Protein AF-A0A7Y3K879-F1 (afdb_monomer_lite)

Foldseek 3Di:
DVVQDDDPLSVLLLVQQLQVPPPPDDHDDDDDDDPVVVVSNVSSPPDHDDPVSNVVVVVVVVD
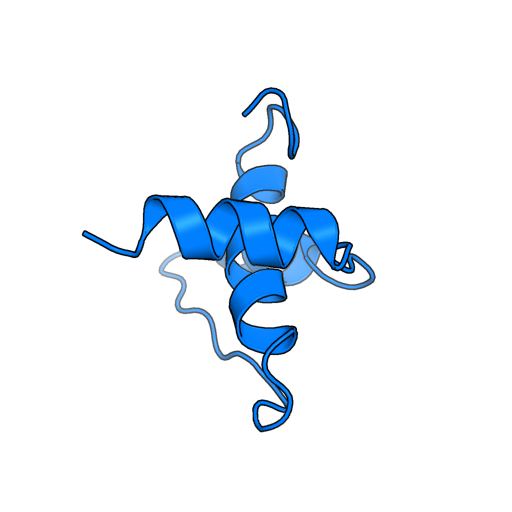
Structure (mmCIF, N/CA/C/O backbone):
data_AF-A0A7Y3K879-F1
#
_entry.id   AF-A0A7Y3K879-F1
#
loop_
_atom_site.group_PDB
_atom_site.id
_atom_site.type_symbol
_atom_site.label_atom_id
_atom_site.label_alt_id
_atom_site.label_comp_id
_atom_site.label_asym_id
_atom_site.label_entity_id
_atom_site.label_seq_id
_atom_site.pdbx_PDB_ins_code
_atom_site.Cartn_x
_atom_site.Cartn_y
_atom_site.Cartn_z
_atom_site.occupancy
_atom_site.B_iso_or_equiv
_atom_site.auth_seq_id
_atom_site.auth_comp_id
_atom_site.auth_asym_id
_atom_site.auth_atom_id
_atom_site.pdbx_PDB_model_num
ATOM 1 N N . LYS A 1 1 ? 10.170 4.662 8.140 1.00 59.97 1 LYS A N 1
ATOM 2 C CA . LYS A 1 1 ? 10.964 3.509 7.645 1.00 59.97 1 LYS A CA 1
ATOM 3 C C . LYS A 1 1 ? 10.984 2.373 8.661 1.00 59.97 1 LYS A C 1
ATOM 5 O O . LYS A 1 1 ? 10.347 1.380 8.379 1.00 59.97 1 LYS A O 1
ATOM 10 N N . VAL A 1 2 ? 11.540 2.531 9.871 1.00 82.25 2 VAL A N 1
ATOM 11 C CA . VAL A 1 2 ? 11.621 1.436 10.878 1.00 82.25 2 VAL A CA 1
ATOM 12 C C . VAL A 1 2 ? 10.324 0.624 11.052 1.00 82.25 2 VAL A C 1
ATOM 14 O O . VAL A 1 2 ? 10.381 -0.595 11.067 1.00 82.25 2 VAL A O 1
ATOM 17 N N . ARG A 1 3 ? 9.158 1.283 11.113 1.00 90.50 3 ARG A N 1
ATOM 18 C CA . ARG A 1 3 ? 7.861 0.616 11.323 1.00 90.50 3 ARG A CA 1
ATOM 19 C C . ARG A 1 3 ? 7.348 -0.220 10.142 1.00 90.50 3 ARG A C 1
ATOM 21 O O . ARG A 1 3 ?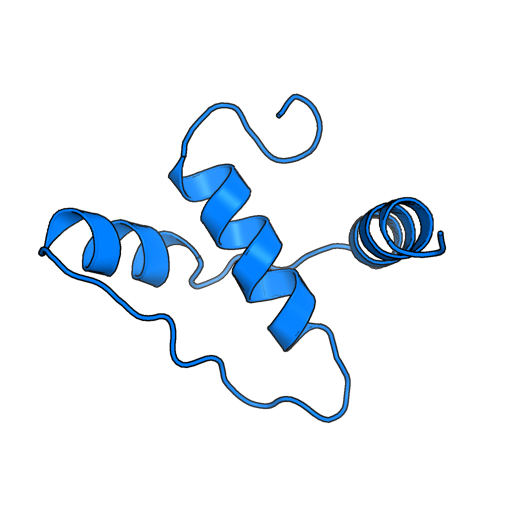 6.695 -1.226 10.368 1.00 90.50 3 ARG A O 1
ATOM 28 N N . PHE A 1 4 ? 7.605 0.209 8.907 1.00 92.06 4 PHE A N 1
ATOM 29 C CA . PHE A 1 4 ? 6.978 -0.375 7.709 1.00 92.06 4 PHE A CA 1
ATOM 30 C C . PHE A 1 4 ? 7.960 -1.127 6.814 1.00 92.06 4 PHE A C 1
ATOM 32 O O . PHE A 1 4 ? 7.525 -1.909 5.981 1.00 92.06 4 PHE A O 1
ATOM 39 N N . GLY A 1 5 ? 9.262 -0.903 6.998 1.00 91.81 5 GLY A N 1
ATOM 40 C CA . GLY A 1 5 ? 10.332 -1.482 6.197 1.00 91.81 5 GLY A CA 1
ATOM 41 C C . GLY A 1 5 ? 11.307 -0.433 5.654 1.00 91.81 5 GLY A C 1
ATOM 42 O O . GLY A 1 5 ? 11.110 0.787 5.767 1.00 91.81 5 GLY A O 1
ATOM 43 N N . ALA A 1 6 ? 12.426 -0.916 5.121 1.00 92.00 6 ALA A N 1
ATOM 44 C CA . ALA A 1 6 ? 13.531 -0.076 4.664 1.00 92.00 6 ALA A CA 1
ATOM 45 C C . ALA A 1 6 ? 13.501 0.189 3.152 1.00 92.00 6 ALA A C 1
ATOM 47 O O . ALA A 1 6 ? 14.101 1.176 2.711 1.00 92.00 6 ALA A O 1
ATOM 48 N N . ALA A 1 7 ? 12.809 -0.655 2.380 1.00 94.62 7 ALA A N 1
ATOM 49 C CA . ALA A 1 7 ? 12.720 -0.533 0.933 1.00 94.62 7 ALA A CA 1
ATOM 50 C C . ALA A 1 7 ? 11.702 0.538 0.515 1.00 94.62 7 ALA A C 1
ATOM 52 O O . ALA A 1 7 ? 10.844 0.968 1.291 1.00 94.62 7 ALA A O 1
ATOM 53 N N . THR A 1 8 ? 11.786 0.982 -0.737 1.00 94.94 8 THR A N 1
ATOM 54 C CA . THR A 1 8 ? 10.805 1.918 -1.307 1.00 94.94 8 THR A CA 1
ATOM 55 C C . THR A 1 8 ? 9.426 1.267 -1.391 1.00 94.94 8 THR A C 1
ATOM 57 O O . THR A 1 8 ? 8.421 1.886 -1.045 1.00 94.94 8 THR A O 1
ATOM 60 N N . GLU A 1 9 ? 9.404 0.001 -1.789 1.00 96.19 9 GLU A N 1
ATOM 61 C CA . GLU A 1 9 ? 8.243 -0.875 -1.910 1.00 96.19 9 GLU A CA 1
ATOM 62 C C . GLU A 1 9 ? 7.474 -0.978 -0.594 1.00 96.19 9 GLU A C 1
ATOM 64 O O . GLU A 1 9 ? 6.247 -1.003 -0.589 1.00 96.19 9 GLU A O 1
ATOM 69 N N . ASP A 1 10 ? 8.180 -0.971 0.535 1.00 95.81 10 ASP A N 1
ATOM 70 C CA . ASP A 1 10 ? 7.585 -1.031 1.867 1.00 95.81 10 ASP A CA 1
ATOM 71 C C . ASP A 1 10 ? 6.753 0.207 2.186 1.00 95.81 10 ASP A C 1
ATOM 73 O O . ASP A 1 10 ? 5.600 0.106 2.611 1.00 95.81 10 ASP A O 1
ATOM 77 N N . LEU A 1 11 ? 7.304 1.391 1.916 1.00 95.56 11 LEU A N 1
ATOM 78 C CA . LEU A 1 11 ? 6.582 2.635 2.153 1.00 95.56 11 LEU A CA 1
ATOM 79 C C . LEU A 1 11 ? 5.474 2.860 1.117 1.00 95.56 11 LEU A C 1
ATOM 81 O O . LEU A 1 11 ? 4.398 3.332 1.478 1.00 95.56 11 LEU A O 1
ATOM 85 N N . ALA A 1 12 ? 5.710 2.488 -0.145 1.00 96.19 12 ALA A N 1
ATOM 86 C CA . ALA A 1 12 ? 4.680 2.509 -1.179 1.00 96.19 12 ALA A CA 1
ATOM 87 C C . ALA A 1 12 ? 3.507 1.592 -0.803 1.00 96.19 12 ALA A C 1
ATOM 89 O O . ALA A 1 12 ? 2.355 2.016 -0.861 1.00 96.19 12 ALA A O 1
ATOM 90 N N . SER A 1 13 ? 3.795 0.382 -0.317 1.00 96.38 13 SER A N 1
ATOM 91 C CA . SER A 1 13 ? 2.776 -0.551 0.168 1.00 96.38 13 SER A CA 1
ATOM 92 C C . SER A 1 13 ? 1.976 0.037 1.322 1.00 96.38 13 SER A C 1
ATOM 94 O O . SER A 1 13 ? 0.751 0.019 1.272 1.00 96.38 13 SER A O 1
ATOM 96 N N . ALA A 1 14 ? 2.638 0.613 2.330 1.00 96.50 14 ALA A N 1
ATOM 97 C CA . ALA A 1 14 ? 1.946 1.239 3.454 1.00 96.50 14 ALA A CA 1
ATOM 98 C C . ALA A 1 14 ? 1.014 2.377 2.997 1.00 96.50 14 ALA A C 1
ATOM 100 O O . ALA A 1 14 ? -0.117 2.469 3.467 1.00 96.50 14 ALA A O 1
ATOM 101 N N . ALA A 1 15 ? 1.446 3.204 2.041 1.00 96.19 15 ALA A N 1
ATOM 102 C CA . ALA A 1 15 ? 0.619 4.279 1.497 1.00 96.19 15 ALA A CA 1
ATOM 103 C C . ALA A 1 15 ? -0.617 3.752 0.745 1.00 96.19 15 ALA A C 1
ATOM 105 O O . ALA A 1 15 ? -1.726 4.234 0.976 1.00 96.19 15 ALA A O 1
ATOM 106 N N . LEU A 1 16 ? -0.452 2.746 -0.121 1.00 97.81 16 LEU A N 1
ATOM 107 C CA . LEU A 1 16 ? -1.566 2.147 -0.867 1.00 97.81 16 LEU A CA 1
ATOM 108 C C . LEU A 1 16 ? -2.550 1.431 0.065 1.00 97.81 16 LEU A C 1
ATOM 110 O O . LEU A 1 16 ? -3.761 1.627 -0.041 1.00 97.81 16 LEU A O 1
ATOM 114 N N . GLN A 1 17 ? -2.030 0.663 1.022 1.00 97.44 17 GLN A N 1
ATOM 115 C CA . GLN A 1 17 ? -2.843 -0.076 1.983 1.00 97.44 17 GLN A CA 1
ATOM 116 C C . GLN A 1 17 ? -3.571 0.840 2.970 1.00 97.44 17 GLN A C 1
ATOM 118 O O . GLN A 1 17 ? -4.667 0.510 3.410 1.00 97.44 17 GLN A O 1
ATOM 123 N N . TYR A 1 18 ? -3.034 2.023 3.276 1.00 97.12 18 TYR A N 1
ATOM 124 C CA . TYR A 1 18 ? -3.748 3.016 4.080 1.00 97.12 18 TYR A CA 1
ATOM 125 C C . TYR A 1 18 ? -5.032 3.505 3.400 1.00 97.12 18 TYR A C 1
ATOM 127 O O . TYR A 1 18 ? -6.066 3.637 4.053 1.00 97.12 18 TYR A O 1
ATOM 135 N N . VAL A 1 19 ? -4.990 3.725 2.082 1.00 96.38 19 VAL A N 1
ATOM 136 C CA . VAL A 1 19 ? -6.175 4.123 1.310 1.00 96.38 19 VAL A CA 1
ATOM 137 C C . VAL A 1 19 ? -7.183 2.970 1.237 1.00 96.38 19 VAL A C 1
ATOM 139 O O . VAL A 1 19 ? -8.373 3.190 1.457 1.00 96.38 19 VAL A O 1
ATOM 142 N N . LEU A 1 20 ? -6.711 1.738 1.008 1.00 96.94 20 LEU A N 1
ATOM 143 C CA . LEU A 1 20 ? -7.552 0.531 0.987 1.00 96.94 20 LEU A CA 1
ATOM 144 C C . LEU A 1 20 ? -8.155 0.176 2.354 1.00 96.94 20 LEU A C 1
ATOM 146 O O . LEU A 1 20 ? -9.229 -0.413 2.410 1.00 96.94 20 LEU A O 1
ATOM 150 N N . ALA A 1 21 ? -7.515 0.560 3.460 1.00 96.50 21 ALA A N 1
ATOM 151 C CA . ALA A 1 21 ? -8.045 0.343 4.805 1.00 96.50 21 ALA A CA 1
ATOM 152 C C . ALA A 1 21 ? -9.289 1.201 5.113 1.00 96.50 21 ALA A C 1
ATOM 154 O O . ALA A 1 21 ? -9.930 1.020 6.152 1.00 96.50 21 ALA A O 1
ATOM 155 N N . HIS A 1 22 ? -9.645 2.157 4.249 1.00 95.56 22 HIS A N 1
ATOM 156 C CA . HIS A 1 22 ? -10.850 2.954 4.425 1.00 95.56 22 HIS A CA 1
ATOM 157 C C . HIS A 1 22 ? -12.107 2.134 4.059 1.00 95.56 22 HIS A C 1
ATOM 159 O O . HIS A 1 22 ? -12.218 1.692 2.918 1.00 95.56 22 HIS A O 1
ATOM 165 N N . PRO A 1 23 ? -13.133 2.019 4.934 1.00 94.94 23 PRO A N 1
ATOM 166 C CA . PRO A 1 23 ? -14.288 1.126 4.717 1.00 94.94 23 PRO A CA 1
ATOM 167 C C . PRO A 1 23 ? -15.111 1.363 3.439 1.00 94.94 23 PRO A C 1
ATOM 169 O O . PRO A 1 23 ? -15.953 0.549 3.079 1.00 94.94 23 PRO A O 1
ATOM 172 N N . ARG A 1 24 ? -14.926 2.517 2.790 1.00 97.50 24 ARG A N 1
ATOM 173 C CA . ARG A 1 24 ? -15.643 2.936 1.571 1.00 97.50 24 ARG A CA 1
ATOM 174 C C . ARG A 1 24 ? -14.774 2.915 0.309 1.00 97.50 24 ARG A C 1
ATOM 176 O O . ARG A 1 24 ? -15.201 3.430 -0.718 1.00 97.50 24 ARG A O 1
ATOM 183 N N . VAL A 1 25 ? -13.560 2.378 0.389 1.00 97.19 25 VAL A N 1
ATOM 184 C CA . VAL A 1 25 ? -12.638 2.251 -0.741 1.00 97.19 25 VAL A CA 1
ATOM 185 C C . VAL A 1 25 ? -12.507 0.773 -1.087 1.00 97.19 25 VAL A C 1
ATOM 187 O O . VAL A 1 25 ? -12.179 -0.034 -0.228 1.00 97.19 25 VAL A O 1
ATOM 190 N N . SER A 1 26 ? -12.763 0.415 -2.344 1.00 96.12 26 SER A N 1
ATOM 191 C CA . SER A 1 26 ? -12.626 -0.964 -2.834 1.00 96.12 26 SER A CA 1
ATOM 192 C C . SER A 1 26 ? -11.333 -1.205 -3.612 1.00 96.12 26 SER A C 1
ATOM 194 O O . SER A 1 26 ? -10.870 -2.339 -3.696 1.00 96.12 26 SER A O 1
ATOM 196 N N . CYS A 1 27 ? -10.753 -0.159 -4.202 1.00 96.31 27 CYS A N 1
ATOM 197 C CA . CYS A 1 27 ? -9.529 -0.251 -4.984 1.00 96.31 27 CYS A CA 1
ATOM 198 C C . CYS A 1 27 ? -8.733 1.057 -4.948 1.00 96.31 27 CYS A C 1
ATOM 200 O O . CYS A 1 27 ? -9.247 2.123 -4.604 1.00 96.31 27 CYS A O 1
ATOM 202 N N . VAL A 1 28 ? -7.465 0.964 -5.345 1.00 96.62 28 VAL A N 1
ATOM 203 C CA . VAL A 1 28 ? -6.575 2.104 -5.577 1.00 96.62 28 VAL A CA 1
ATOM 204 C C . VAL A 1 28 ? -6.021 2.023 -6.994 1.00 96.62 28 VAL A C 1
ATOM 206 O O . VAL A 1 28 ? -5.710 0.937 -7.478 1.00 96.62 28 VAL A O 1
ATOM 209 N N . ILE A 1 29 ? -5.884 3.170 -7.662 1.00 96.81 29 ILE A N 1
ATOM 210 C CA . ILE A 1 29 ? -5.310 3.271 -9.013 1.00 96.81 29 ILE A CA 1
ATOM 211 C C . ILE A 1 29 ? -4.046 4.132 -8.922 1.00 96.81 29 ILE A C 1
ATOM 213 O O . ILE A 1 29 ? -4.106 5.349 -9.111 1.00 96.81 29 ILE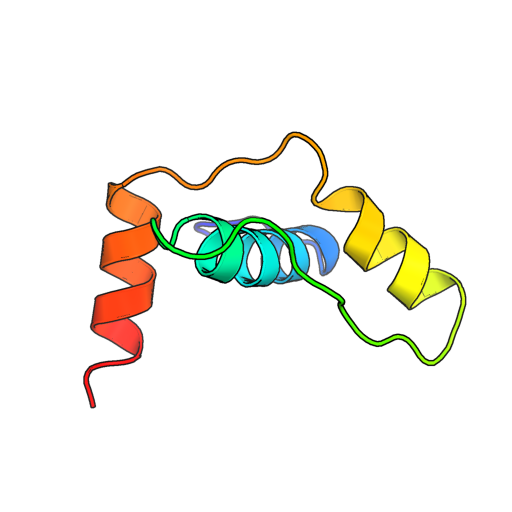 A O 1
ATOM 217 N N . PRO A 1 30 ? -2.897 3.542 -8.555 1.00 97.12 30 PRO A N 1
ATOM 218 C CA . PRO A 1 30 ? -1.673 4.304 -8.382 1.00 97.12 30 PRO A CA 1
ATOM 219 C C . PRO A 1 30 ? -1.022 4.622 -9.731 1.00 97.12 30 PRO A C 1
ATOM 221 O O . PRO A 1 30 ? -0.796 3.743 -10.565 1.00 97.12 30 PRO A O 1
ATOM 224 N N . GLY A 1 31 ? -0.691 5.896 -9.935 1.00 97.88 31 GLY A N 1
ATOM 225 C CA . GLY A 1 31 ? 0.020 6.348 -11.128 1.00 97.88 31 GLY A CA 1
ATOM 226 C C . GLY A 1 31 ? 1.461 5.831 -11.189 1.00 97.88 31 GLY A C 1
ATOM 227 O O . GLY A 1 31 ? 2.103 5.583 -10.167 1.00 97.88 31 GLY A O 1
ATOM 228 N N . PHE A 1 32 ? 1.991 5.700 -12.403 1.00 98.31 32 PHE A N 1
ATOM 229 C CA . PHE A 1 32 ? 3.385 5.343 -12.664 1.00 98.31 32 PHE A CA 1
ATOM 230 C C . PHE A 1 32 ? 3.861 5.988 -13.973 1.00 98.31 32 PHE A C 1
ATOM 232 O O . PHE A 1 32 ? 3.082 6.201 -14.898 1.00 98.31 32 PHE A O 1
ATOM 239 N N . ARG A 1 33 ? 5.155 6.305 -14.055 1.00 98.06 33 ARG A N 1
ATOM 240 C CA . ARG A 1 33 ? 5.832 6.859 -15.244 1.00 98.06 33 ARG A CA 1
ATOM 241 C C . ARG A 1 33 ? 6.779 5.865 -15.907 1.00 98.06 33 ARG A C 1
ATOM 243 O O . ARG A 1 33 ? 7.280 6.121 -16.994 1.00 98.06 33 ARG A O 1
ATOM 250 N N . ASN A 1 34 ? 7.076 4.756 -15.236 1.00 98.44 34 ASN A N 1
ATOM 251 C CA . ASN A 1 34 ? 7.959 3.713 -15.738 1.00 98.44 34 ASN A CA 1
ATOM 252 C C . ASN A 1 34 ? 7.598 2.350 -15.134 1.00 98.44 34 ASN A C 1
ATOM 254 O O . ASN A 1 34 ? 6.869 2.252 -14.145 1.00 98.44 34 ASN A O 1
ATOM 258 N N . ALA A 1 35 ? 8.147 1.290 -15.727 1.00 98.38 35 ALA A N 1
ATOM 259 C CA . ALA A 1 35 ? 7.859 -0.083 -15.327 1.00 98.38 35 ALA A CA 1
ATOM 260 C C . ALA A 1 35 ? 8.313 -0.412 -13.892 1.00 98.38 35 ALA A C 1
ATOM 262 O O 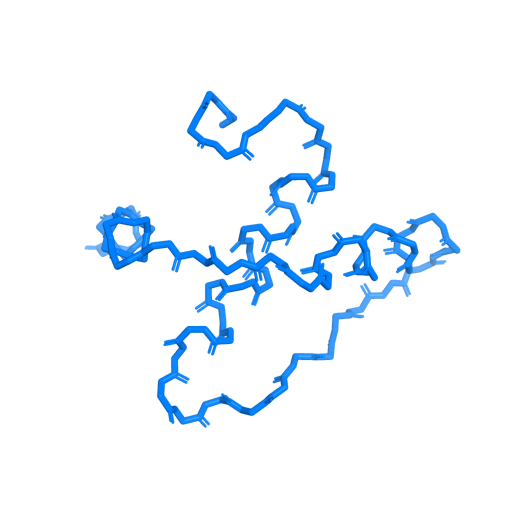. ALA A 1 35 ? 7.717 -1.271 -13.247 1.00 98.38 35 ALA A O 1
ATOM 263 N N . ALA A 1 36 ? 9.347 0.259 -13.373 1.00 97.88 36 ALA A N 1
ATOM 264 C CA . ALA A 1 36 ? 9.800 0.037 -12.001 1.00 97.88 36 ALA A CA 1
ATOM 265 C C . ALA A 1 36 ? 8.762 0.527 -10.981 1.00 97.88 36 ALA A C 1
ATOM 267 O O . ALA A 1 36 ? 8.466 -0.181 -10.025 1.00 97.88 36 ALA A O 1
ATOM 268 N N . GLN A 1 37 ? 8.142 1.684 -11.224 1.00 98.19 37 GLN A N 1
ATOM 269 C CA . GLN A 1 37 ? 7.056 2.199 -10.386 1.00 98.19 37 GLN A CA 1
ATOM 270 C C . GLN A 1 37 ? 5.810 1.310 -10.449 1.00 98.19 37 GLN A C 1
ATOM 272 O O . GLN A 1 37 ? 5.206 1.047 -9.415 1.00 98.19 37 GLN A O 1
ATOM 277 N N . ALA A 1 38 ? 5.468 0.782 -11.630 1.00 98.00 38 ALA A N 1
ATOM 278 C CA . ALA A 1 38 ? 4.376 -0.183 -11.754 1.00 98.00 38 ALA A CA 1
ATOM 279 C C . ALA A 1 38 ? 4.633 -1.441 -10.902 1.00 98.00 38 ALA A C 1
ATOM 281 O O . ALA A 1 38 ? 3.763 -1.855 -10.142 1.00 98.00 38 ALA A O 1
ATOM 282 N N . ARG A 1 39 ? 5.850 -2.005 -10.952 1.00 98.06 39 ARG A N 1
ATOM 283 C CA . ARG A 1 39 ? 6.240 -3.144 -10.100 1.00 98.06 39 ARG A CA 1
ATOM 284 C C . ARG A 1 39 ? 6.202 -2.808 -8.608 1.00 98.06 39 ARG A C 1
ATOM 286 O O . ARG A 1 39 ? 5.730 -3.624 -7.826 1.00 98.06 39 ARG A O 1
ATOM 293 N N . CYS A 1 40 ? 6.645 -1.610 -8.226 1.00 97.81 40 CYS A N 1
ATOM 294 C CA . CYS A 1 40 ? 6.571 -1.132 -6.845 1.00 97.81 40 CYS A CA 1
ATOM 295 C C . CYS A 1 40 ? 5.117 -1.084 -6.346 1.00 97.81 40 CYS A C 1
ATOM 297 O O . CYS A 1 40 ? 4.819 -1.616 -5.280 1.00 97.81 40 CYS A O 1
ATOM 299 N N . ASN A 1 41 ? 4.190 -0.560 -7.153 1.00 97.94 41 ASN A N 1
ATOM 300 C CA . ASN A 1 41 ? 2.766 -0.542 -6.810 1.00 97.94 41 ASN A CA 1
ATOM 301 C C . ASN A 1 41 ? 2.192 -1.960 -6.660 1.00 97.94 41 ASN A C 1
ATOM 303 O O . ASN A 1 41 ? 1.479 -2.233 -5.700 1.00 97.94 41 ASN A O 1
ATOM 307 N N . VAL A 1 42 ? 2.530 -2.872 -7.580 1.00 96.88 42 VAL A N 1
ATOM 308 C CA . VAL A 1 42 ? 2.066 -4.273 -7.543 1.00 96.88 42 VAL A CA 1
ATOM 309 C C . VAL A 1 42 ? 2.626 -5.033 -6.336 1.00 96.88 42 VAL A C 1
ATOM 311 O O . VAL A 1 42 ? 1.944 -5.894 -5.795 1.00 96.88 42 VAL A O 1
ATOM 314 N N . SER A 1 43 ? 3.825 -4.689 -5.854 1.00 96.00 43 SER A N 1
ATOM 315 C CA . SER A 1 43 ? 4.428 -5.327 -4.671 1.00 96.00 43 SER A CA 1
ATOM 316 C C . SER A 1 43 ? 3.635 -5.126 -3.370 1.00 96.00 43 SER A C 1
ATOM 318 O O . SER A 1 43 ? 3.894 -5.810 -2.381 1.00 96.00 43 SER A O 1
ATOM 320 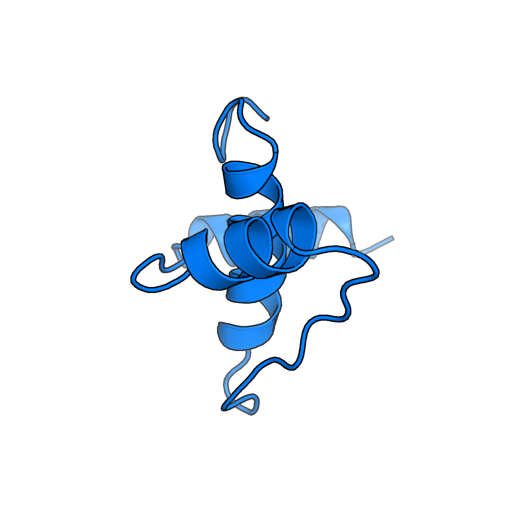N N . ALA A 1 44 ? 2.670 -4.200 -3.372 1.00 95.62 44 ALA A N 1
ATOM 321 C CA . ALA A 1 44 ? 1.761 -3.967 -2.257 1.00 95.62 44 ALA A CA 1
ATOM 322 C C . ALA A 1 44 ? 0.655 -5.023 -2.132 1.00 95.62 44 ALA A C 1
ATOM 324 O O . ALA A 1 44 ? -0.043 -5.033 -1.114 1.00 95.62 44 ALA A O 1
ATOM 325 N N . ASP A 1 45 ? 0.471 -5.869 -3.148 1.00 94.81 45 ASP A N 1
ATOM 326 C CA . ASP A 1 45 ? -0.517 -6.942 -3.128 1.00 94.81 45 ASP A CA 1
ATOM 327 C C . ASP A 1 45 ? -0.281 -7.907 -1.953 1.00 94.81 45 ASP A C 1
ATOM 329 O O . ASP A 1 45 ? 0.851 -8.158 -1.535 1.00 94.81 45 ASP A O 1
ATOM 333 N N . GLY A 1 46 ? -1.368 -8.405 -1.365 1.00 91.25 46 GLY A N 1
ATOM 334 C CA . GLY A 1 46 ? -1.334 -9.302 -0.204 1.00 91.25 46 GLY A CA 1
ATOM 335 C C . GLY A 1 46 ? -0.856 -8.687 1.122 1.00 91.25 46 GLY A C 1
ATOM 336 O O . GLY A 1 46 ? -0.919 -9.357 2.153 1.00 91.25 46 GLY A O 1
ATOM 337 N N . ARG A 1 47 ? -0.402 -7.427 1.149 1.00 92.88 47 ARG A N 1
ATOM 338 C CA . ARG A 1 47 ? -0.077 -6.713 2.395 1.00 92.88 47 ARG A CA 1
ATOM 339 C C . ARG A 1 47 ? -1.336 -6.081 2.979 1.00 92.88 47 ARG A C 1
ATOM 341 O O . ARG A 1 47 ? -2.170 -5.579 2.242 1.00 92.88 47 ARG A O 1
ATOM 348 N N . VAL A 1 48 ? -1.456 -6.057 4.304 1.00 94.62 48 VAL A N 1
ATOM 349 C CA . VAL A 1 48 ? -2.577 -5.418 5.011 1.00 94.62 48 VAL A CA 1
ATOM 350 C C . VAL A 1 48 ? -2.018 -4.664 6.211 1.00 94.62 48 VAL A C 1
ATOM 352 O O . VAL A 1 48 ? -1.201 -5.204 6.955 1.00 94.62 48 VAL A O 1
ATOM 355 N N . LEU A 1 49 ? -2.436 -3.411 6.398 1.00 95.38 49 LEU A N 1
ATOM 356 C CA . LEU A 1 49 ? -2.066 -2.646 7.588 1.00 95.38 49 LEU A CA 1
ATOM 357 C C . LEU A 1 49 ? -2.843 -3.135 8.809 1.00 95.38 49 LEU A C 1
ATOM 359 O O . LEU A 1 49 ? -4.043 -3.397 8.730 1.00 95.38 49 LEU A O 1
ATOM 363 N N . SER A 1 50 ? -2.179 -3.184 9.964 1.00 96.00 50 SER A N 1
ATOM 364 C CA . SER A 1 50 ? -2.892 -3.382 11.224 1.00 96.00 50 SER A CA 1
ATOM 365 C C . SER A 1 50 ? -3.709 -2.134 11.581 1.00 96.00 50 SER A C 1
ATOM 367 O O . SER A 1 50 ? -3.376 -1.017 11.177 1.00 96.00 50 SER A O 1
ATOM 369 N N . ALA A 1 51 ? -4.740 -2.287 12.418 1.00 96.38 51 ALA A N 1
ATOM 370 C CA . ALA A 1 51 ? -5.491 -1.142 12.945 1.00 96.38 51 ALA A CA 1
ATOM 371 C C . ALA A 1 51 ? -4.574 -0.121 13.650 1.00 96.38 51 ALA A C 1
ATOM 373 O O . ALA A 1 51 ? -4.764 1.086 13.519 1.00 96.38 51 ALA A O 1
ATOM 374 N N . SER A 1 52 ? -3.527 -0.603 14.333 1.00 96.75 52 SER A N 1
ATOM 375 C CA . SER A 1 52 ? -2.540 0.251 15.002 1.00 96.75 52 SER A CA 1
ATOM 376 C C . SER A 1 52 ? -1.684 1.065 14.026 1.00 96.75 52 SER A C 1
ATOM 378 O O . SER A 1 52 ? -1.245 2.164 14.359 1.00 96.75 52 SER A O 1
ATOM 380 N N . ASP A 1 53 ? -1.441 0.540 12.822 1.00 96.31 53 ASP A N 1
ATOM 381 C CA . ASP A 1 53 ? -0.702 1.244 11.775 1.00 96.31 53 ASP A CA 1
ATOM 382 C C . ASP A 1 53 ? -1.562 2.311 11.115 1.00 96.31 53 ASP A C 1
ATOM 384 O O . ASP A 1 53 ? -1.086 3.418 10.873 1.00 96.31 53 ASP A O 1
ATOM 388 N N . VAL A 1 54 ? -2.836 1.998 10.869 1.00 96.56 54 VAL A N 1
ATOM 389 C CA . VAL A 1 54 ? -3.803 2.963 10.340 1.00 96.56 54 VAL A CA 1
ATOM 390 C C . VAL A 1 54 ? -3.954 4.143 11.299 1.00 96.56 54 VAL A C 1
ATOM 392 O O . VAL A 1 54 ? -3.904 5.289 10.856 1.00 96.56 54 VAL A O 1
ATOM 395 N N . GLU A 1 55 ? -4.081 3.883 12.602 1.00 96.06 55 GLU A N 1
ATOM 396 C CA . GLU A 1 55 ? -4.187 4.941 13.612 1.00 96.06 55 GLU A CA 1
ATOM 397 C C . GLU A 1 55 ? -2.903 5.773 13.713 1.00 96.06 55 GLU A C 1
ATOM 399 O O . GLU A 1 55 ? -2.948 7.001 13.764 1.00 96.06 55 GLU A O 1
ATOM 404 N N . PHE A 1 56 ? -1.738 5.121 13.653 1.00 95.56 56 PHE A N 1
ATOM 405 C CA . PHE A 1 56 ? -0.457 5.819 13.605 1.00 95.56 56 PHE A CA 1
ATOM 406 C C . PHE A 1 56 ? -0.350 6.754 12.391 1.00 95.56 56 PHE A C 1
ATOM 408 O O . PHE A 1 56 ? 0.097 7.886 12.530 1.00 95.56 56 PHE A O 1
ATOM 415 N N . ILE A 1 57 ? -0.767 6.316 11.199 1.00 95.12 57 ILE A N 1
ATOM 416 C CA . ILE A 1 57 ? -0.743 7.172 10.004 1.00 95.12 57 ILE A CA 1
ATOM 417 C C . ILE A 1 57 ? -1.739 8.332 10.148 1.00 95.12 57 ILE A C 1
ATOM 419 O O . ILE A 1 57 ? -1.404 9.460 9.791 1.00 95.12 57 ILE A O 1
ATOM 423 N N . ARG A 1 58 ? -2.935 8.092 10.707 1.00 94.81 58 ARG A N 1
ATOM 424 C CA . ARG A 1 58 ? -3.931 9.149 10.963 1.00 94.81 58 ARG A CA 1
ATOM 425 C C . ARG A 1 58 ? -3.394 10.229 11.895 1.00 94.81 58 ARG A C 1
ATOM 427 O O . ARG A 1 58 ? -3.548 11.406 11.583 1.00 94.81 58 ARG A O 1
ATOM 434 N N . SER A 1 59 ? -2.740 9.850 12.993 1.00 95.38 59 SER A N 1
ATOM 435 C CA . SER A 1 59 ? -2.221 10.818 13.966 1.00 95.38 59 SER A CA 1
ATOM 436 C C . SER A 1 59 ? -1.123 11.717 13.391 1.00 95.38 59 SER A C 1
ATOM 438 O O . SER A 1 59 ? -1.041 12.884 13.761 1.00 95.38 59 SER A O 1
ATOM 440 N N . LEU A 1 60 ? -0.334 11.221 12.430 1.00 94.00 60 LEU A N 1
ATOM 441 C CA . LEU A 1 60 ? 0.656 12.027 11.705 1.00 94.00 60 LEU A CA 1
ATOM 442 C C . LEU A 1 60 ? 0.028 13.064 10.761 1.00 94.00 60 LEU A C 1
ATOM 444 O O . LEU A 1 60 ? 0.677 14.056 10.439 1.00 94.00 60 LEU A O 1
ATOM 448 N N . MET A 1 61 ? -1.197 12.820 10.292 1.00 88.19 61 MET A N 1
ATOM 449 C CA . MET A 1 61 ? -1.900 13.665 9.318 1.00 88.19 61 MET A CA 1
ATOM 450 C C . MET A 1 61 ? -2.885 14.645 9.972 1.00 88.19 61 MET A C 1
ATOM 452 O O . MET A 1 61 ? -3.429 15.495 9.277 1.00 88.19 61 MET A O 1
ATOM 456 N N . ALA A 1 62 ? -3.138 14.528 11.279 1.00 80.06 62 ALA A N 1
ATOM 457 C CA . ALA A 1 62 ? -4.135 15.305 12.024 1.00 80.06 62 ALA A CA 1
ATOM 458 C C . ALA A 1 62 ? -3.677 16.733 12.413 1.00 80.06 62 ALA A C 1
ATOM 460 O O . ALA A 1 62 ? -4.095 17.242 13.453 1.00 80.06 62 ALA A O 1
ATOM 461 N N . A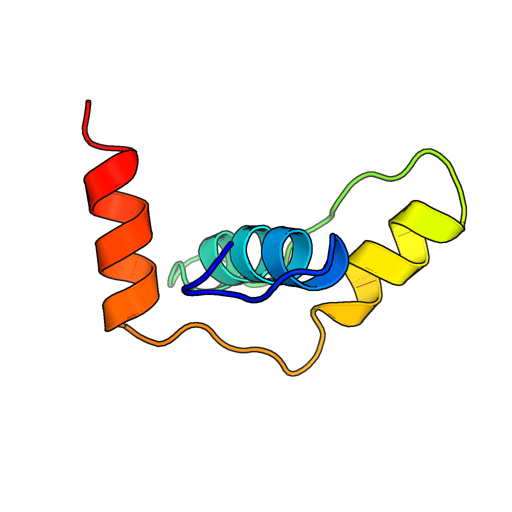LA A 1 63 ? -2.811 17.353 11.604 1.00 54.25 63 ALA A N 1
ATOM 462 C CA . ALA A 1 63 ? -2.349 18.734 11.776 1.00 54.25 63 ALA A CA 1
ATOM 463 C C . ALA A 1 63 ? -3.308 19.747 11.134 1.00 54.25 63 ALA A C 1
ATOM 465 O O . ALA A 1 63 ? -3.786 19.474 10.009 1.00 54.25 63 ALA A O 1
#

Radius of gyration: 11.98 Å; chains: 1; bounding box: 29×28×31 Å

pLDDT: mean 94.18, std 7.48, range [54.25, 98.44]

Sequence (63 aa):
KVRFGAATEDLASAALQYVLAHPRVSCVIPGFRNAAQARCNVSADGRVLSASDVEFIRSLMAA

Secondary structure (DSSP, 8-state):
-TTT-SSHHHHHHHHHHHHHTSTT--------SSHHHHHHHHTTTT----HHHHHHHHHHH--